Protein AF-A0A1W6MVA5-F1 (afdb_monomer_lite)

Organism: NCBI:txid655015

Radius of gyration: 12.84 Å; chains: 1; bounding box: 30×27×37 Å

Sequence (92 aa):
MPLQKVEAKVERQAGCFAFPMRVAGSDQTVEVIIPDVVATTLGWPADEMLRVEVEAGRTTLEALASEKFDQGFASPDGKLMVALNDVVRFDE

Foldseek 3Di:
DFWADDPFAFDDDDQWTWDWTADPPDNDIAIEIEGCVLVVVVVPPDPVVVSVLCVVLVVVSRRVQRVCVVVVQQDPVRYHYDYSVVRPPPPD

pLDDT: mean 80.42, std 11.35, range [39.78, 92.06]

Structure (mmCIF, N/CA/C/O backbone):
data_AF-A0A1W6MVA5-F1
#
_entry.id   AF-A0A1W6MVA5-F1
#
loop_
_atom_site.group_PDB
_atom_site.id
_atom_site.type_symbol
_atom_site.label_atom_id
_atom_site.label_alt_id
_atom_site.label_comp_id
_atom_site.label_asym_id
_atom_site.label_entity_id
_atom_site.label_seq_id
_atom_site.pdbx_PDB_ins_code
_atom_site.Cartn_x
_atom_site.Cartn_y
_atom_site.Cartn_z
_atom_site.occupancy
_atom_site.B_iso_or_equiv
_atom_site.auth_seq_id
_atom_site.auth_comp_id
_atom_site.auth_asym_id
_atom_site.auth_atom_id
_atom_site.pdbx_PDB_model_num
ATOM 1 N N . MET A 1 1 ? -13.829 8.383 8.127 1.00 73.44 1 MET A N 1
ATOM 2 C CA . MET A 1 1 ? -12.720 8.525 9.112 1.00 73.44 1 MET A CA 1
ATOM 3 C C . MET A 1 1 ? -11.423 8.469 8.327 1.00 73.44 1 MET A C 1
ATOM 5 O O . MET A 1 1 ? -11.295 7.542 7.535 1.00 73.44 1 MET A O 1
ATOM 9 N N . PRO A 1 2 ? -10.485 9.412 8.511 1.00 80.31 2 PRO A N 1
ATOM 10 C CA . PRO A 1 2 ? -9.284 9.462 7.684 1.00 80.31 2 PRO A CA 1
ATOM 11 C C . PRO A 1 2 ? -8.296 8.345 8.036 1.00 80.31 2 PRO A C 1
ATOM 13 O O . PRO A 1 2 ? -8.251 7.868 9.175 1.00 80.31 2 PRO A O 1
ATOM 16 N N . LEU A 1 3 ? -7.476 7.956 7.061 1.00 87.19 3 LEU A N 1
ATOM 17 C CA . LEU A 1 3 ? -6.337 7.078 7.299 1.00 87.19 3 LEU A CA 1
ATOM 18 C C . LEU A 1 3 ? -5.151 7.893 7.830 1.00 87.19 3 LEU A C 1
ATOM 20 O O . LEU A 1 3 ? -4.879 9.008 7.390 1.00 87.19 3 LEU A O 1
ATOM 24 N N . GLN A 1 4 ? -4.437 7.326 8.793 1.00 86.88 4 GLN A N 1
ATOM 25 C CA . GLN A 1 4 ? -3.194 7.843 9.341 1.00 86.88 4 GLN A CA 1
ATOM 26 C C . GLN A 1 4 ? -2.019 7.078 8.750 1.00 86.88 4 GLN A C 1
ATOM 28 O O . GLN A 1 4 ? -2.039 5.846 8.649 1.00 86.88 4 GLN A O 1
ATOM 33 N N . LYS A 1 5 ? -0.967 7.823 8.408 1.00 84.38 5 LYS A N 1
ATOM 34 C CA . LYS A 1 5 ? 0.307 7.235 8.014 1.00 84.38 5 LYS A CA 1
ATOM 35 C C . LYS A 1 5 ? 0.854 6.362 9.141 1.00 84.38 5 LYS A C 1
ATOM 37 O O . LYS A 1 5 ? 0.815 6.734 10.315 1.00 84.38 5 LYS A O 1
ATOM 42 N N . VAL A 1 6 ? 1.393 5.213 8.765 1.00 84.69 6 VAL A N 1
ATOM 43 C CA . VAL A 1 6 ? 2.186 4.361 9.648 1.00 84.69 6 VAL A CA 1
ATOM 44 C C . VAL A 1 6 ? 3.615 4.428 9.139 1.00 84.69 6 VAL A C 1
ATOM 46 O O . VAL A 1 6 ? 3.840 4.362 7.931 1.00 84.69 6 VAL A O 1
ATOM 49 N N . GLU A 1 7 ? 4.588 4.557 10.040 1.00 77.00 7 GLU A N 1
ATOM 50 C CA . GLU A 1 7 ? 6.010 4.449 9.695 1.00 77.00 7 GLU A CA 1
ATOM 51 C C . GLU A 1 7 ? 6.371 2.989 9.389 1.00 77.00 7 GLU A C 1
ATOM 53 O O . GLU A 1 7 ? 7.082 2.311 10.122 1.00 77.00 7 GLU A O 1
ATOM 58 N N . ALA A 1 8 ? 5.816 2.489 8.292 1.00 80.00 8 ALA A N 1
ATOM 59 C CA . ALA A 1 8 ? 6.103 1.193 7.714 1.00 80.00 8 ALA A CA 1
ATOM 60 C C . ALA A 1 8 ? 6.802 1.385 6.369 1.00 80.00 8 ALA A C 1
ATOM 62 O O . ALA A 1 8 ? 6.588 2.383 5.669 1.00 80.00 8 ALA A O 1
ATOM 63 N N . LYS A 1 9 ? 7.670 0.439 6.019 1.00 81.62 9 LYS A N 1
ATOM 64 C CA . LYS A 1 9 ? 8.313 0.418 4.706 1.00 81.62 9 LYS A CA 1
ATOM 65 C C . LYS A 1 9 ? 7.303 -0.029 3.656 1.00 81.62 9 LYS A C 1
ATOM 67 O O . LYS A 1 9 ? 6.392 -0.790 3.964 1.00 81.62 9 LYS A O 1
ATOM 72 N N . VAL A 1 10 ? 7.500 0.435 2.426 1.00 85.31 10 VAL A N 1
ATOM 73 C CA . VAL A 1 10 ? 6.799 -0.132 1.278 1.00 85.31 10 VAL A CA 1
ATOM 74 C C . VAL A 1 10 ? 7.362 -1.531 1.048 1.00 85.31 10 VAL A C 1
ATOM 76 O O . VAL A 1 10 ? 8.570 -1.708 0.853 1.00 85.31 10 VAL A O 1
ATOM 79 N N . GLU A 1 11 ? 6.490 -2.524 1.129 1.00 87.69 11 GLU A N 1
ATOM 80 C CA . GLU A 1 11 ? 6.806 -3.922 0.903 1.00 87.69 11 GLU A CA 1
ATOM 81 C C . GLU A 1 11 ? 6.514 -4.292 -0.544 1.00 87.69 11 GLU A C 1
ATOM 83 O O . GLU A 1 11 ? 5.473 -3.954 -1.112 1.00 87.69 11 GLU A O 1
ATOM 88 N N . ARG A 1 12 ? 7.462 -5.001 -1.152 1.00 87.06 12 ARG A N 1
ATOM 89 C CA . ARG A 1 12 ? 7.289 -5.553 -2.486 1.00 87.06 12 ARG A CA 1
ATOM 90 C C . ARG A 1 12 ? 6.555 -6.884 -2.372 1.00 87.06 12 ARG A C 1
ATOM 92 O O . ARG A 1 12 ? 7.072 -7.815 -1.759 1.00 87.06 12 ARG A O 1
ATOM 99 N N . GLN A 1 13 ? 5.376 -6.976 -2.972 1.00 86.56 13 GLN A N 1
ATOM 100 C CA . GLN A 1 13 ? 4.610 -8.213 -3.106 1.00 86.56 13 GLN A CA 1
ATOM 101 C C . GLN A 1 13 ? 4.602 -8.659 -4.580 1.00 86.56 13 GLN A C 1
ATOM 103 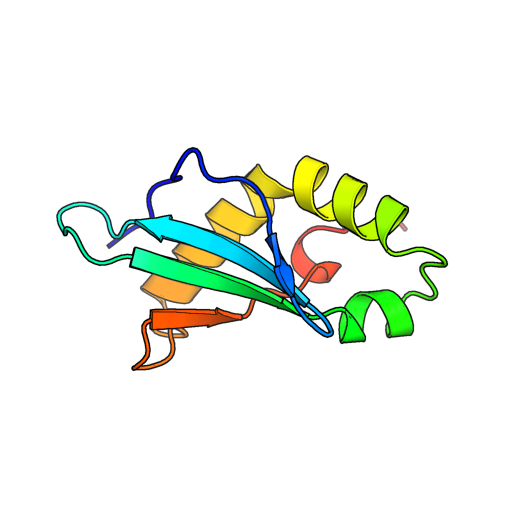O O . GLN A 1 13 ? 5.001 -7.914 -5.476 1.00 86.56 13 G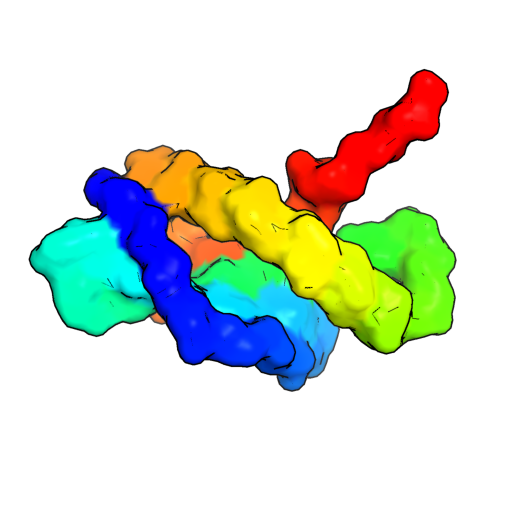LN A O 1
ATOM 108 N N . ALA A 1 14 ? 4.198 -9.901 -4.854 1.00 80.50 14 ALA A N 1
ATOM 109 C CA . ALA A 1 14 ? 4.196 -10.437 -6.215 1.00 80.50 14 ALA A CA 1
ATOM 110 C C . ALA A 1 14 ? 3.196 -9.674 -7.108 1.00 80.50 14 ALA A C 1
ATOM 112 O O . ALA A 1 14 ? 1.995 -9.929 -7.053 1.00 80.50 14 ALA A O 1
ATOM 113 N N . GLY A 1 15 ? 3.698 -8.750 -7.933 1.00 81.44 15 GLY A N 1
ATOM 114 C CA . GLY A 1 15 ? 2.883 -7.956 -8.858 1.00 81.44 15 GLY A CA 1
ATOM 115 C C . GLY A 1 15 ? 2.317 -6.650 -8.281 1.00 81.44 15 GLY A C 1
ATOM 116 O O . GLY A 1 15 ? 1.487 -6.012 -8.936 1.00 81.44 15 GLY A O 1
ATOM 117 N N . CYS A 1 16 ? 2.720 -6.246 -7.071 1.00 87.69 16 CYS A N 1
ATOM 118 C CA . CYS A 1 16 ? 2.318 -4.970 -6.473 1.00 87.69 16 CYS A CA 1
ATOM 119 C C . CYS A 1 16 ? 3.282 -4.467 -5.384 1.00 87.69 16 CYS A C 1
ATOM 121 O O . CYS A 1 16 ? 4.116 -5.203 -4.851 1.00 87.69 16 CYS A O 1
ATOM 123 N N . PHE A 1 17 ? 3.167 -3.192 -5.038 1.00 89.06 17 PHE A N 1
ATOM 124 C CA . PHE A 1 17 ? 3.736 -2.616 -3.824 1.00 89.06 17 PHE A CA 1
ATOM 125 C C . PHE A 1 17 ? 2.634 -2.456 -2.787 1.00 89.06 17 PHE A C 1
ATOM 127 O O . PHE A 1 17 ? 1.518 -2.071 -3.128 1.00 89.06 17 PHE A O 1
ATOM 134 N N . ALA A 1 18 ? 2.941 -2.743 -1.530 1.00 90.62 18 ALA A N 1
ATOM 135 C CA . ALA A 1 18 ? 1.994 -2.614 -0.440 1.00 90.62 18 ALA A CA 1
ATOM 136 C C . ALA A 1 18 ? 2.594 -1.823 0.717 1.00 90.62 18 ALA A C 1
ATOM 138 O O . ALA A 1 18 ? 3.779 -1.944 1.024 1.00 90.62 18 ALA A O 1
ATOM 139 N N . PHE A 1 19 ? 1.776 -1.018 1.383 1.00 91.25 19 PHE A N 1
ATOM 140 C CA . PHE A 1 19 ? 2.142 -0.447 2.673 1.00 91.25 19 PHE A CA 1
ATOM 141 C C . PHE A 1 19 ? 0.913 -0.309 3.573 1.00 91.25 19 PHE A C 1
ATOM 143 O O . PHE A 1 19 ? -0.187 -0.030 3.091 1.00 91.25 19 PHE A O 1
ATOM 150 N N . PRO A 1 20 ? 1.068 -0.490 4.891 1.00 91.75 20 PRO A N 1
ATOM 151 C CA . PRO A 1 20 ? -0.041 -0.344 5.815 1.00 91.75 20 PRO A CA 1
ATOM 152 C C . PRO A 1 20 ? -0.289 1.127 6.169 1.00 91.75 20 PRO A C 1
ATOM 154 O O . PRO A 1 20 ? 0.634 1.918 6.371 1.00 91.75 20 PRO A O 1
ATOM 157 N N . MET A 1 21 ? -1.561 1.465 6.335 1.00 91.50 21 MET A N 1
ATOM 158 C CA . MET A 1 21 ? -2.053 2.676 6.985 1.00 91.50 21 MET A CA 1
A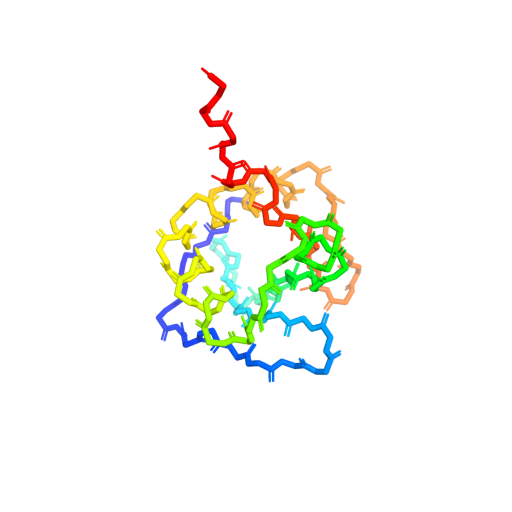TOM 159 C C . MET A 1 21 ? -2.949 2.290 8.164 1.00 91.50 21 MET A C 1
ATOM 161 O O . MET A 1 21 ? -3.488 1.187 8.213 1.00 91.50 21 MET A O 1
ATOM 165 N N . ARG A 1 22 ? -3.122 3.181 9.138 1.00 91.06 22 ARG A N 1
ATOM 166 C CA . ARG A 1 22 ? -3.986 2.945 10.304 1.00 91.06 22 ARG A CA 1
ATOM 167 C C . ARG A 1 22 ? -5.259 3.765 10.186 1.00 91.06 22 ARG A C 1
ATOM 169 O O . ARG A 1 22 ? -5.206 4.920 9.790 1.00 91.06 22 ARG A O 1
ATOM 176 N N . VAL A 1 23 ? -6.402 3.211 10.566 1.00 88.62 23 VAL A N 1
ATOM 177 C CA . VAL A 1 23 ? -7.647 3.984 10.642 1.00 88.62 23 VAL A CA 1
ATOM 178 C C . VAL A 1 23 ? -7.577 4.926 11.846 1.00 88.62 23 VAL A C 1
ATOM 180 O O . VAL A 1 23 ? -7.327 4.488 12.967 1.00 88.62 23 VAL A O 1
ATOM 183 N N . ALA A 1 24 ? -7.792 6.229 11.642 1.00 85.69 24 ALA A N 1
ATOM 184 C CA . ALA A 1 24 ? -7.769 7.190 12.743 1.00 85.69 24 ALA A CA 1
ATOM 185 C C . ALA A 1 24 ? -8.793 6.814 13.826 1.00 85.69 24 ALA A C 1
ATOM 187 O O . ALA A 1 24 ? -9.981 6.668 13.542 1.00 85.69 24 ALA A O 1
ATOM 188 N N . GLY A 1 25 ? -8.335 6.698 15.075 1.00 84.00 25 GLY A N 1
ATOM 189 C CA . GLY A 1 25 ? -9.198 6.353 16.209 1.00 84.00 25 GLY A CA 1
ATOM 190 C C . GLY A 1 25 ? -9.520 4.860 16.341 1.00 84.00 25 GLY A C 1
ATOM 191 O O . GLY A 1 25 ? -10.402 4.511 17.121 1.00 84.00 25 GLY A O 1
ATOM 192 N N . SER A 1 26 ? -8.821 3.987 15.611 1.00 84.06 26 SER A N 1
ATOM 193 C CA . SER A 1 26 ? -8.931 2.533 15.737 1.00 84.06 26 SER A CA 1
ATOM 194 C C . SER A 1 26 ? -7.557 1.862 15.633 1.00 84.06 26 SER A C 1
ATOM 196 O O . SER A 1 26 ? -6.632 2.390 15.016 1.00 84.06 26 SER A O 1
ATOM 198 N N . ASP A 1 27 ? -7.432 0.668 16.210 1.00 83.88 27 ASP A N 1
ATOM 199 C CA . ASP A 1 27 ? -6.283 -0.220 16.001 1.00 83.88 27 ASP A CA 1
ATOM 200 C C . ASP A 1 27 ? -6.335 -0.946 14.644 1.00 83.88 27 ASP A C 1
ATOM 202 O O . ASP A 1 27 ? -5.392 -1.645 14.275 1.00 83.88 27 ASP A O 1
ATOM 206 N N . GLN A 1 28 ? -7.413 -0.767 13.873 1.00 86.81 28 GLN A N 1
ATOM 207 C CA . GLN A 1 28 ? -7.551 -1.349 12.543 1.00 86.81 28 GLN A CA 1
ATOM 208 C C . GLN A 1 28 ? -6.524 -0.766 11.563 1.00 86.81 28 GLN A C 1
ATOM 210 O O . GLN A 1 28 ? -6.387 0.452 11.414 1.00 86.81 28 GLN A O 1
ATOM 215 N N . THR A 1 29 ? -5.843 -1.651 10.839 1.00 89.06 29 THR A N 1
ATOM 216 C CA . THR A 1 29 ? -4.935 -1.300 9.745 1.00 89.06 29 THR A CA 1
ATOM 217 C C . THR A 1 29 ? -5.554 -1.618 8.394 1.00 89.06 29 THR A C 1
ATOM 219 O O . THR A 1 29 ? -6.273 -2.603 8.249 1.00 89.06 29 THR A O 1
ATOM 222 N N . VAL A 1 30 ? -5.241 -0.789 7.407 1.00 90.12 30 VAL A N 1
ATOM 223 C CA . VAL A 1 30 ? -5.633 -0.943 6.011 1.00 90.12 30 VAL A CA 1
ATOM 224 C C . VAL A 1 30 ? -4.368 -1.090 5.182 1.00 90.12 30 VAL A C 1
ATOM 226 O O . VAL A 1 30 ? -3.464 -0.265 5.278 1.00 90.12 30 VAL A O 1
ATOM 229 N N . GLU A 1 31 ? -4.293 -2.139 4.379 1.00 92.06 31 GLU A N 1
ATOM 230 C CA . GLU A 1 31 ? -3.195 -2.361 3.447 1.00 92.06 31 GLU A CA 1
ATOM 231 C C . GLU A 1 31 ? -3.490 -1.620 2.141 1.00 92.06 31 GLU A C 1
ATOM 233 O O . GLU A 1 31 ? -4.466 -1.918 1.450 1.00 92.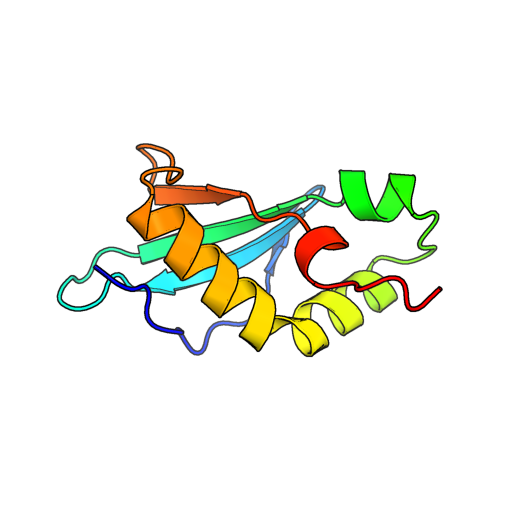06 31 GLU A O 1
ATOM 238 N N . VAL A 1 32 ? -2.660 -0.633 1.813 1.00 91.00 32 VAL A N 1
ATOM 239 C CA . VAL A 1 32 ? -2.721 0.082 0.538 1.00 91.00 32 VAL A CA 1
ATOM 240 C C . VAL A 1 32 ? -1.925 -0.709 -0.485 1.00 91.00 32 VAL A C 1
ATOM 242 O O . VAL A 1 32 ? -0.747 -0.969 -0.268 1.00 91.00 32 VAL A O 1
ATOM 245 N N . ILE A 1 33 ? -2.567 -1.086 -1.588 1.00 90.88 33 ILE A N 1
ATOM 246 C CA . ILE A 1 33 ? -2.012 -1.936 -2.641 1.00 90.88 33 ILE A CA 1
ATOM 247 C C . ILE A 1 33 ? -1.884 -1.130 -3.927 1.00 90.88 33 ILE A C 1
ATOM 249 O O . ILE A 1 33 ? -2.862 -0.564 -4.418 1.00 90.88 33 ILE A O 1
ATOM 253 N N . ILE A 1 34 ? -0.687 -1.150 -4.500 1.00 88.25 34 ILE A N 1
ATOM 254 C CA . ILE A 1 34 ? -0.317 -0.455 -5.728 1.00 88.25 34 ILE A CA 1
ATOM 255 C C . ILE A 1 34 ? 0.093 -1.504 -6.759 1.00 88.25 34 ILE A C 1
ATOM 257 O O . ILE A 1 34 ? 1.212 -2.014 -6.701 1.00 88.25 34 ILE A O 1
ATOM 261 N N . PRO A 1 35 ? -0.803 -1.887 -7.676 1.00 85.81 35 PRO A N 1
ATOM 262 C CA . PRO A 1 35 ? -0.522 -2.939 -8.641 1.00 85.81 35 PRO A CA 1
ATOM 263 C C . PRO A 1 35 ? 0.432 -2.470 -9.746 1.00 85.81 35 PRO A C 1
ATOM 265 O O . PRO A 1 35 ? 0.277 -1.385 -10.311 1.00 85.81 35 PRO A O 1
ATOM 268 N N . ASP A 1 36 ? 1.360 -3.342 -10.143 1.00 79.25 36 ASP A N 1
ATOM 269 C CA . ASP A 1 36 ? 2.335 -3.055 -11.209 1.00 79.25 36 ASP A CA 1
ATOM 270 C C . ASP A 1 36 ? 1.716 -3.070 -12.604 1.00 79.25 36 ASP A C 1
ATOM 272 O O . ASP A 1 36 ? 2.361 -2.708 -13.588 1.00 79.25 36 ASP A O 1
ATOM 276 N N . VAL A 1 37 ? 0.464 -3.517 -12.725 1.00 71.44 37 VAL A N 1
ATOM 277 C CA . VAL A 1 37 ? -0.262 -3.513 -14.001 1.00 71.44 37 VAL A CA 1
ATOM 278 C C . VAL A 1 37 ? -0.286 -2.109 -14.617 1.00 71.44 37 VAL A C 1
ATOM 280 O O . VAL A 1 37 ? -0.231 -1.943 -15.833 1.00 71.44 37 VAL A O 1
ATOM 283 N N . VAL A 1 38 ? -0.283 -1.078 -13.771 1.00 64.06 38 VAL A N 1
ATOM 284 C CA . VAL A 1 38 ? -0.190 0.313 -14.210 1.00 64.06 38 VAL A CA 1
ATOM 285 C C . VAL A 1 38 ? 1.219 0.617 -14.718 1.00 64.06 38 VAL A C 1
ATOM 287 O O . VAL A 1 38 ? 1.372 1.160 -15.802 1.00 64.06 38 VAL A O 1
ATOM 290 N N . ALA A 1 39 ? 2.256 0.187 -14.003 1.00 63.47 39 ALA A N 1
ATOM 291 C CA . ALA A 1 39 ? 3.650 0.375 -14.397 1.00 63.47 39 ALA A CA 1
ATOM 292 C C . ALA A 1 39 ? 4.012 -0.283 -15.732 1.00 63.47 39 ALA A C 1
ATOM 294 O O . ALA A 1 39 ? 4.691 0.305 -16.571 1.00 63.47 39 ALA A O 1
ATOM 295 N N . THR A 1 40 ? 3.529 -1.509 -15.928 1.00 62.47 40 THR A N 1
ATOM 296 C CA . THR A 1 40 ? 3.701 -2.268 -17.172 1.00 62.47 40 THR A CA 1
ATOM 297 C C . THR A 1 40 ? 2.962 -1.608 -18.331 1.00 62.47 40 THR A C 1
ATOM 299 O O . THR A 1 40 ? 3.498 -1.558 -19.434 1.00 62.47 40 THR A O 1
ATOM 302 N N . THR A 1 41 ? 1.788 -1.019 -18.079 1.00 63.09 41 THR A N 1
ATOM 303 C CA . THR A 1 41 ? 1.057 -0.209 -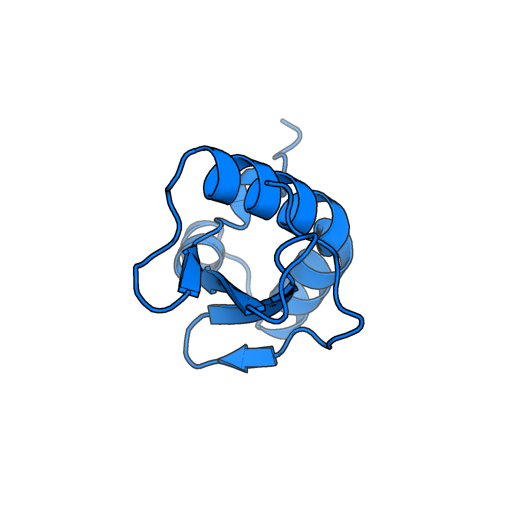19.070 1.00 63.09 41 THR A CA 1
ATOM 304 C C . THR A 1 41 ? 1.807 1.079 -19.426 1.00 63.09 41 THR A C 1
ATOM 306 O O . THR A 1 41 ? 1.793 1.497 -20.580 1.00 63.09 41 THR A O 1
ATOM 309 N N . LEU A 1 42 ? 2.505 1.683 -18.462 1.00 63.28 42 LEU A N 1
ATOM 310 C CA . LEU A 1 42 ? 3.317 2.889 -18.654 1.00 63.28 42 LEU A CA 1
ATOM 311 C C . LEU A 1 42 ? 4.732 2.598 -19.193 1.00 63.28 42 LEU A C 1
ATOM 313 O O . LEU A 1 42 ? 5.518 3.523 -19.388 1.00 63.28 42 LEU A O 1
ATOM 317 N N . GLY A 1 43 ? 5.067 1.328 -19.449 1.00 61.62 43 GLY A N 1
ATOM 318 C CA . GLY A 1 43 ? 6.357 0.918 -20.010 1.00 61.62 43 GLY A CA 1
ATOM 319 C C . GLY A 1 43 ? 7.545 1.097 -19.061 1.00 61.62 43 GLY A C 1
ATOM 320 O O . GLY A 1 43 ? 8.679 1.217 -19.524 1.00 61.62 43 GLY A O 1
ATOM 321 N N . TRP A 1 44 ? 7.314 1.145 -17.746 1.00 66.12 44 TRP A N 1
ATOM 322 C CA . TRP A 1 44 ? 8.373 1.395 -16.770 1.00 66.12 44 TRP A CA 1
ATOM 323 C C . TRP A 1 44 ? 9.302 0.177 -16.619 1.00 66.12 44 TRP A C 1
ATOM 325 O O . TRP A 1 44 ? 8.834 -0.913 -16.287 1.00 66.12 44 TRP A O 1
ATOM 335 N N . PRO A 1 45 ? 10.620 0.332 -16.858 1.00 57.78 45 PRO A N 1
ATOM 336 C CA . PRO A 1 45 ? 11.494 -0.808 -17.130 1.00 57.78 45 PRO A CA 1
ATOM 337 C C . PRO A 1 45 ? 12.104 -1.514 -15.903 1.00 57.78 45 PRO A C 1
ATOM 339 O O . PRO A 1 45 ? 12.887 -2.440 -16.096 1.00 57.78 45 PRO A O 1
ATOM 342 N N . ALA A 1 46 ? 11.788 -1.149 -14.653 1.00 63.72 46 ALA A N 1
ATOM 343 C CA . ALA A 1 46 ? 12.382 -1.820 -13.489 1.00 63.72 46 ALA A CA 1
ATOM 344 C C . ALA A 1 46 ? 11.570 -1.684 -12.189 1.00 63.72 46 ALA A C 1
ATOM 346 O O . ALA A 1 46 ? 11.056 -0.612 -11.872 1.00 63.72 46 ALA A O 1
ATOM 347 N N . ASP A 1 47 ? 11.562 -2.761 -11.395 1.00 72.25 47 ASP A N 1
ATOM 348 C CA . ASP A 1 47 ? 11.033 -2.831 -10.019 1.00 72.25 47 ASP A CA 1
ATOM 349 C C . ASP A 1 47 ? 11.612 -1.728 -9.115 1.00 72.25 47 ASP A C 1
ATOM 351 O O . ASP A 1 47 ? 10.916 -1.115 -8.311 1.00 72.25 47 ASP A O 1
ATOM 355 N N . GLU A 1 48 ? 12.896 -1.421 -9.310 1.00 73.75 48 GLU A N 1
ATOM 356 C CA . GLU A 1 48 ? 13.619 -0.398 -8.557 1.00 73.75 48 GLU A CA 1
ATOM 357 C C . GLU A 1 48 ? 13.109 1.017 -8.866 1.00 73.75 48 GLU A C 1
ATOM 359 O O . GLU A 1 48 ? 12.884 1.804 -7.950 1.00 73.75 48 GLU A O 1
ATOM 364 N N . MET A 1 49 ? 12.862 1.333 -10.145 1.00 76.25 49 MET A N 1
ATOM 365 C CA . MET A 1 49 ? 12.280 2.624 -10.536 1.00 76.25 49 MET A CA 1
ATOM 366 C C . MET A 1 49 ? 10.870 2.772 -9.976 1.00 76.25 49 MET A C 1
ATOM 368 O O . MET A 1 49 ? 10.525 3.817 -9.436 1.00 76.25 49 MET A O 1
ATOM 372 N N . LEU A 1 50 ? 10.077 1.703 -10.041 1.00 78.31 50 LEU A N 1
ATOM 373 C CA . LEU A 1 50 ? 8.742 1.687 -9.460 1.00 78.31 50 LEU A CA 1
ATOM 374 C C . LEU A 1 50 ? 8.752 1.959 -7.965 1.00 78.31 50 LEU A C 1
ATOM 376 O O . LEU A 1 50 ? 7.950 2.749 -7.479 1.00 78.31 50 LEU A O 1
ATOM 380 N N . ARG A 1 51 ? 9.676 1.330 -7.241 1.00 82.12 51 ARG A N 1
ATOM 381 C CA . ARG A 1 51 ? 9.838 1.570 -5.813 1.00 82.12 51 ARG A CA 1
ATOM 382 C C . ARG A 1 51 ? 10.165 3.031 -5.527 1.00 82.12 51 ARG A C 1
ATOM 384 O O . ARG A 1 51 ? 9.555 3.602 -4.631 1.00 82.12 51 ARG A O 1
ATOM 391 N N . VAL A 1 52 ? 11.095 3.623 -6.278 1.00 83.19 52 VAL A N 1
ATOM 392 C CA . VAL A 1 52 ? 11.474 5.036 -6.120 1.00 83.19 52 VAL A CA 1
ATOM 393 C C . VAL A 1 52 ? 10.266 5.944 -6.331 1.00 83.19 52 VAL A C 1
ATOM 395 O O . VAL A 1 52 ? 10.024 6.822 -5.512 1.00 83.19 52 VAL A O 1
ATOM 398 N N . GLU A 1 53 ? 9.467 5.695 -7.364 1.00 81.81 53 GLU A N 1
ATOM 399 C CA . GLU A 1 53 ? 8.263 6.476 -7.665 1.00 81.81 53 GLU A CA 1
ATOM 400 C C . GLU A 1 53 ? 7.159 6.285 -6.617 1.00 81.81 53 GLU A C 1
ATOM 402 O O . GLU A 1 53 ? 6.518 7.246 -6.199 1.00 81.81 53 GLU A O 1
ATOM 407 N N . VAL A 1 54 ? 6.964 5.061 -6.120 1.00 83.69 54 VAL A N 1
ATOM 408 C CA . VAL A 1 54 ? 6.023 4.776 -5.025 1.00 83.69 54 VAL A CA 1
ATOM 409 C C . VAL A 1 54 ? 6.468 5.457 -3.731 1.00 83.69 54 VAL A C 1
ATOM 411 O O . VAL A 1 54 ? 5.640 6.018 -3.015 1.00 83.69 54 VAL A O 1
ATOM 414 N N . GLU A 1 55 ? 7.762 5.435 -3.414 1.00 85.38 55 GLU A N 1
ATOM 415 C CA . GLU A 1 55 ? 8.300 6.098 -2.226 1.00 85.38 55 GLU A CA 1
ATOM 416 C C . GLU A 1 55 ? 8.262 7.630 -2.362 1.00 85.38 55 GLU A C 1
ATOM 418 O O . GLU A 1 55 ? 7.882 8.309 -1.406 1.00 85.38 55 GLU A O 1
ATOM 423 N N . ALA A 1 56 ? 8.560 8.181 -3.543 1.00 85.81 56 ALA A N 1
ATOM 424 C CA . ALA A 1 56 ? 8.469 9.614 -3.834 1.00 85.81 56 ALA A CA 1
ATOM 425 C C . ALA A 1 56 ? 7.016 10.117 -3.813 1.00 85.81 56 ALA A C 1
ATOM 427 O O . ALA A 1 56 ? 6.712 11.158 -3.229 1.00 85.81 56 ALA A O 1
ATOM 428 N N . GLY A 1 57 ? 6.103 9.344 -4.401 1.00 83.12 57 GLY A N 1
ATOM 429 C CA . GLY A 1 57 ? 4.670 9.609 -4.456 1.00 83.12 57 GLY A CA 1
ATOM 430 C C . GLY A 1 57 ? 3.905 9.215 -3.192 1.00 83.12 57 GLY A C 1
ATOM 431 O O . GLY A 1 57 ? 2.690 9.407 -3.134 1.00 83.12 57 GLY A O 1
ATOM 432 N N . ARG A 1 58 ? 4.582 8.678 -2.168 1.00 84.81 58 ARG A N 1
ATOM 433 C CA . ARG A 1 58 ? 3.954 8.079 -0.982 1.00 84.81 58 ARG A CA 1
ATOM 434 C C . ARG A 1 58 ? 2.945 8.999 -0.305 1.00 84.81 58 ARG A C 1
ATOM 436 O O . ARG A 1 58 ? 1.841 8.563 -0.014 1.00 84.81 58 ARG A O 1
ATOM 443 N N . THR A 1 59 ? 3.289 10.265 -0.087 1.00 85.06 59 THR A N 1
ATOM 444 C CA . THR A 1 59 ? 2.388 11.231 0.566 1.00 85.06 59 THR A CA 1
ATOM 445 C C . THR A 1 59 ? 1.083 11.409 -0.216 1.00 85.06 59 THR A C 1
ATOM 447 O O . THR A 1 59 ? 0.003 11.470 0.369 1.00 85.06 59 THR A O 1
ATOM 450 N N . THR A 1 60 ? 1.167 11.458 -1.546 1.00 86.56 60 THR A N 1
ATOM 451 C CA . THR A 1 60 ? 0.001 11.572 -2.430 1.00 86.56 60 THR A CA 1
ATOM 452 C C . THR A 1 60 ? -0.804 10.275 -2.445 1.00 86.56 60 THR A C 1
ATOM 454 O O . THR A 1 60 ? -2.028 10.316 -2.364 1.00 86.56 60 THR A O 1
ATOM 457 N N . LEU A 1 61 ? -0.128 9.120 -2.482 1.00 87.69 61 LEU A N 1
ATOM 458 C CA . LEU A 1 61 ? -0.757 7.799 -2.392 1.00 87.69 61 LEU A CA 1
ATOM 459 C C . LEU A 1 61 ? -1.506 7.623 -1.064 1.00 87.69 61 LEU A C 1
ATOM 461 O O . LEU A 1 61 ? -2.614 7.102 -1.057 1.00 87.69 61 LEU A O 1
ATOM 465 N N . GLU A 1 62 ? -0.933 8.087 0.047 1.00 88.44 62 GLU A N 1
ATOM 466 C CA . GLU A 1 62 ? -1.551 8.081 1.377 1.00 88.44 62 GLU A CA 1
ATOM 467 C C . GLU A 1 62 ? -2.792 8.987 1.436 1.00 88.44 62 GLU A C 1
ATOM 469 O O . GLU A 1 62 ? -3.825 8.587 1.979 1.00 88.44 62 GLU A O 1
ATOM 474 N N . ALA A 1 63 ? -2.723 10.190 0.855 1.00 87.94 63 ALA A N 1
ATOM 475 C CA . ALA A 1 63 ? -3.867 11.098 0.772 1.00 87.94 63 ALA A CA 1
ATOM 476 C C . ALA A 1 63 ? -5.009 10.477 -0.046 1.00 87.94 63 ALA A C 1
ATOM 478 O O . ALA A 1 63 ? -6.138 10.380 0.436 1.00 87.94 63 ALA A O 1
ATOM 479 N N . LEU A 1 64 ? -4.685 9.950 -1.227 1.00 87.88 64 LEU A N 1
ATOM 480 C CA . LEU A 1 64 ? -5.648 9.304 -2.109 1.00 87.88 64 LEU A CA 1
ATOM 481 C C . LEU A 1 64 ? -6.229 8.024 -1.498 1.00 87.88 64 LEU A C 1
ATOM 483 O O . LEU A 1 64 ? -7.420 7.743 -1.644 1.00 87.88 64 LEU A O 1
ATOM 487 N N . ALA A 1 65 ? -5.408 7.254 -0.784 1.00 88.75 65 ALA A N 1
ATOM 488 C CA . ALA A 1 65 ? -5.860 6.109 -0.013 1.00 88.75 65 ALA A CA 1
ATOM 489 C C . ALA A 1 65 ? -6.882 6.542 1.047 1.00 88.75 65 ALA A C 1
ATOM 491 O O . ALA A 1 65 ? -7.945 5.938 1.174 1.00 88.75 65 ALA A O 1
ATOM 492 N N . SER A 1 66 ? -6.607 7.623 1.778 1.00 89.56 66 SER A N 1
ATOM 493 C CA . SER A 1 66 ? -7.549 8.164 2.758 1.00 89.56 66 SER A CA 1
ATOM 494 C C . SER A 1 66 ? -8.863 8.607 2.105 1.00 89.56 66 SER A C 1
ATOM 496 O O . SER A 1 66 ? -9.934 8.301 2.628 1.00 89.56 66 SER A O 1
ATOM 498 N N . GLU A 1 67 ? -8.809 9.278 0.955 1.00 89.12 67 GLU A N 1
ATOM 499 C CA . GLU A 1 67 ? -10.001 9.704 0.212 1.00 89.12 67 GLU A CA 1
ATOM 500 C C . GLU A 1 67 ? -10.828 8.519 -0.299 1.00 89.12 67 GLU A C 1
ATOM 502 O O . G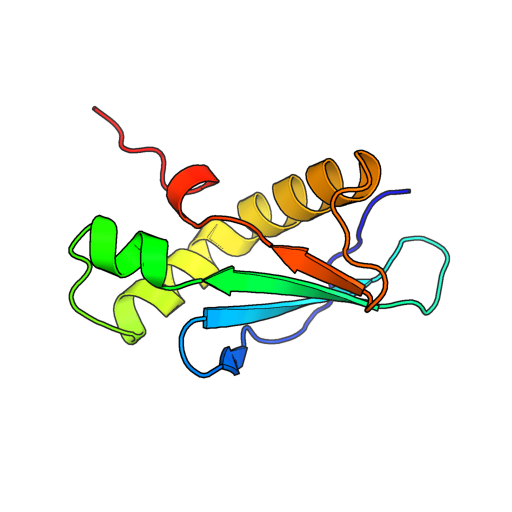LU A 1 67 ? -12.053 8.514 -0.172 1.00 89.12 67 GLU A O 1
ATOM 507 N N . LYS A 1 68 ? -10.181 7.491 -0.861 1.00 87.62 68 LYS A N 1
ATOM 508 C CA . LYS A 1 68 ? -10.862 6.275 -1.330 1.00 87.62 68 LYS A CA 1
ATOM 509 C C . LYS A 1 68 ? -11.439 5.464 -0.169 1.00 87.62 68 LYS A C 1
ATOM 511 O O . LYS A 1 68 ? -12.521 4.895 -0.298 1.00 87.62 68 LYS A O 1
ATOM 516 N N . PHE A 1 69 ? -10.743 5.416 0.964 1.00 88.12 69 PHE A N 1
ATOM 517 C CA . PHE A 1 69 ? -11.234 4.761 2.172 1.00 88.12 69 PHE A CA 1
ATOM 518 C C . PHE A 1 69 ? -12.497 5.442 2.707 1.00 88.12 69 PHE A C 1
ATOM 520 O O . PHE A 1 69 ? -13.467 4.754 3.019 1.00 88.12 69 PHE A O 1
ATOM 527 N N . ASP A 1 70 ? -12.525 6.776 2.756 1.00 86.81 70 ASP A N 1
ATOM 528 C CA . ASP A 1 70 ? -13.701 7.532 3.206 1.00 86.81 70 ASP A CA 1
ATOM 529 C C . ASP A 1 70 ? -14.904 7.356 2.258 1.00 86.81 70 ASP A C 1
ATOM 531 O O . ASP A 1 70 ? -16.046 7.278 2.702 1.00 86.81 70 ASP A O 1
ATOM 535 N N . GLN A 1 71 ? -14.638 7.159 0.963 1.00 86.94 71 GLN A N 1
ATOM 536 C CA . GLN A 1 71 ? -15.640 6.793 -0.045 1.00 86.94 71 GLN A CA 1
ATOM 537 C C . GLN A 1 71 ? -16.096 5.321 0.020 1.00 86.94 71 GLN A C 1
ATOM 539 O O . GLN A 1 71 ? -16.975 4.919 -0.742 1.00 86.94 71 GLN A O 1
ATOM 544 N N . GLY A 1 72 ? -15.524 4.502 0.910 1.00 86.69 72 GLY A N 1
ATOM 545 C CA . GLY A 1 72 ? -15.918 3.104 1.092 1.00 86.69 72 GLY A CA 1
ATOM 546 C C . GLY A 1 72 ? -15.343 2.131 0.058 1.00 86.69 72 GLY A C 1
ATOM 547 O O . GLY A 1 72 ? -15.855 1.026 -0.078 1.00 86.69 72 GLY A O 1
ATOM 548 N N . PHE A 1 73 ? -14.269 2.496 -0.652 1.00 86.31 73 PHE A N 1
ATOM 549 C CA . PHE A 1 73 ? -13.584 1.599 -1.599 1.00 86.31 73 PHE A CA 1
ATOM 550 C C . PHE A 1 73 ? -12.670 0.564 -0.929 1.00 86.31 73 PHE A C 1
ATOM 552 O O . PHE A 1 73 ? -12.016 -0.225 -1.613 1.00 86.31 73 PHE A O 1
ATOM 559 N N . ALA A 1 74 ? -12.588 0.572 0.400 1.00 86.81 74 ALA A N 1
ATOM 560 C CA . ALA A 1 74 ? -11.847 -0.437 1.136 1.00 86.81 74 ALA A CA 1
ATOM 561 C C . ALA A 1 74 ? -12.549 -1.794 1.026 1.00 86.81 74 ALA A C 1
ATOM 563 O O . ALA A 1 74 ? -13.749 -1.918 1.266 1.00 86.81 74 ALA A O 1
ATOM 564 N N . SER A 1 75 ? -11.778 -2.821 0.691 1.00 86.31 75 SER A N 1
ATOM 565 C CA . SER A 1 75 ? -12.249 -4.202 0.705 1.00 86.31 75 SER A CA 1
ATOM 566 C C . SER A 1 75 ? -12.595 -4.619 2.140 1.00 86.31 75 SER A C 1
ATOM 568 O O . SER A 1 75 ? -11.966 -4.123 3.080 1.00 86.31 75 SER A O 1
ATOM 570 N N . PRO A 1 76 ? -13.527 -5.569 2.335 1.00 80.56 76 PRO A N 1
ATOM 571 C CA . PRO A 1 76 ? -13.879 -6.080 3.663 1.00 80.56 76 PRO A CA 1
ATOM 572 C C . PRO A 1 76 ? -12.680 -6.675 4.422 1.00 80.56 76 PRO A C 1
ATOM 574 O O . PRO A 1 76 ? -12.657 -6.628 5.647 1.00 80.56 76 PRO A O 1
ATOM 577 N N . ASP A 1 77 ? -11.653 -7.147 3.710 1.00 82.38 77 ASP A N 1
ATOM 578 C CA . ASP A 1 77 ? -10.386 -7.631 4.280 1.00 82.38 77 ASP A CA 1
ATOM 579 C C . ASP A 1 77 ? -9.404 -6.512 4.682 1.00 82.38 77 ASP A C 1
ATOM 581 O O . ASP A 1 77 ? -8.245 -6.781 4.988 1.00 82.38 77 ASP A O 1
ATOM 585 N N . GLY A 1 78 ? -9.821 -5.242 4.635 1.00 84.25 78 GLY A N 1
ATOM 586 C CA . GLY A 1 78 ? -8.957 -4.105 4.958 1.00 84.25 78 GLY A CA 1
ATOM 587 C C . GLY A 1 78 ? -7.915 -3.808 3.879 1.00 84.25 78 GLY A C 1
ATOM 588 O O . GLY A 1 78 ? -6.856 -3.275 4.184 1.00 84.25 78 GLY A O 1
ATOM 589 N N . LYS A 1 79 ? -8.198 -4.146 2.618 1.00 88.75 79 LYS A N 1
ATOM 590 C CA . LYS A 1 79 ? -7.313 -3.879 1.474 1.00 88.75 79 LYS A CA 1
ATOM 591 C C . LYS A 1 79 ? -7.857 -2.753 0.618 1.00 88.75 79 LYS A C 1
ATOM 593 O O . LYS A 1 79 ? -9.026 -2.779 0.230 1.00 88.75 79 LYS A O 1
ATOM 598 N N . LEU A 1 80 ? -7.014 -1.791 0.279 1.00 89.62 80 LEU A N 1
ATOM 599 C CA . LEU A 1 80 ? -7.383 -0.641 -0.529 1.00 89.62 80 LEU A CA 1
ATOM 600 C C . LEU A 1 80 ? -6.472 -0.542 -1.746 1.00 89.62 80 LEU A C 1
ATOM 602 O O . LEU A 1 80 ? -5.265 -0.377 -1.613 1.00 89.62 80 LEU A O 1
ATOM 606 N N . MET A 1 81 ? -7.054 -0.613 -2.938 1.00 88.38 81 MET A N 1
ATOM 607 C CA . MET A 1 81 ? -6.291 -0.494 -4.177 1.00 88.38 81 MET A CA 1
ATOM 608 C C . MET A 1 81 ? -6.161 0.970 -4.601 1.00 88.38 81 MET A C 1
ATOM 610 O O . MET A 1 81 ? -7.156 1.693 -4.699 1.00 88.38 81 MET A O 1
ATOM 614 N N . VAL A 1 82 ? -4.930 1.388 -4.883 1.00 87.31 82 VAL A N 1
ATOM 615 C CA . VAL A 1 82 ? -4.582 2.729 -5.360 1.00 87.31 82 VAL A CA 1
ATOM 616 C C . VAL A 1 82 ? -3.697 2.590 -6.593 1.00 87.31 82 VAL A C 1
ATOM 618 O O . VAL A 1 82 ? -2.730 1.834 -6.590 1.00 87.31 82 VAL A O 1
ATOM 621 N N . ALA A 1 83 ? -4.035 3.294 -7.672 1.00 80.56 83 ALA A N 1
ATOM 622 C CA . ALA A 1 83 ? -3.258 3.234 -8.901 1.00 80.56 83 ALA A CA 1
ATOM 623 C C . ALA A 1 83 ? -2.118 4.255 -8.855 1.00 80.56 83 ALA A C 1
ATOM 625 O O . ALA A 1 83 ? -2.319 5.408 -8.483 1.00 80.56 83 ALA A O 1
ATOM 626 N N . LEU A 1 84 ? -0.925 3.855 -9.300 1.00 75.50 84 LEU A N 1
ATOM 627 C CA . LEU A 1 84 ? 0.224 4.763 -9.347 1.00 75.50 84 LEU A CA 1
ATOM 628 C C . LEU A 1 84 ? 0.008 5.936 -10.324 1.00 75.50 84 LEU A C 1
ATOM 630 O O . LEU A 1 84 ? 0.496 7.031 -10.080 1.00 75.50 84 LEU A O 1
ATOM 634 N N . ASN A 1 85 ? -0.791 5.736 -11.378 1.00 71.75 85 ASN A N 1
ATOM 635 C CA . ASN A 1 85 ? -1.149 6.774 -12.356 1.00 71.75 85 ASN A CA 1
ATOM 636 C C . ASN A 1 85 ? -1.942 7.941 -11.742 1.00 71.75 85 ASN A C 1
ATOM 638 O O . ASN A 1 85 ? -1.937 9.038 -12.280 1.00 71.75 85 ASN A O 1
ATOM 642 N N . ASP A 1 86 ? -2.604 7.733 -10.598 1.00 67.38 86 ASP A N 1
ATOM 643 C CA . ASP A 1 86 ? -3.277 8.832 -9.899 1.00 67.38 86 ASP A CA 1
ATOM 644 C C . ASP A 1 86 ? -2.266 9.817 -9.269 1.00 67.38 86 ASP A C 1
ATOM 646 O O . ASP A 1 86 ? -2.616 10.939 -8.906 1.00 67.38 86 ASP A O 1
ATOM 650 N N . VAL A 1 87 ? -1.005 9.396 -9.126 1.00 65.94 87 VAL A N 1
ATOM 651 C CA . VAL A 1 87 ? 0.079 10.164 -8.494 1.00 65.94 87 VAL A CA 1
ATOM 652 C C . VAL A 1 87 ? 1.121 10.617 -9.502 1.00 65.94 87 VAL A C 1
ATOM 654 O O . VAL A 1 87 ? 1.637 11.730 -9.396 1.00 65.94 87 VAL A O 1
ATOM 657 N N . VAL A 1 88 ? 1.382 9.792 -10.512 1.00 62.09 88 VAL A N 1
ATOM 658 C CA . VAL A 1 88 ? 2.164 10.175 -11.682 1.00 62.09 88 VAL A CA 1
ATOM 659 C C . VAL A 1 88 ? 1.287 11.086 -12.532 1.00 62.09 88 VAL A C 1
ATOM 661 O O . VAL A 1 88 ? 0.612 10.645 -13.459 1.00 62.09 88 VAL A O 1
ATOM 664 N N . ARG A 1 89 ? 1.273 12.384 -12.215 1.00 53.38 89 ARG A N 1
ATOM 665 C CA . ARG A 1 89 ? 0.863 13.372 -13.209 1.00 53.38 89 ARG A CA 1
ATOM 666 C C . ARG A 1 89 ? 1.852 13.258 -14.356 1.00 53.38 89 ARG A C 1
ATOM 668 O O . ARG A 1 89 ? 3.010 13.639 -14.221 1.00 53.38 89 ARG A O 1
ATOM 675 N N . PHE A 1 90 ? 1.389 12.709 -15.469 1.00 49.28 90 PHE A N 1
ATOM 676 C CA . PHE A 1 90 ? 1.986 13.012 -16.753 1.00 49.28 90 PHE A CA 1
ATOM 677 C C . PHE A 1 90 ? 1.836 14.525 -16.935 1.00 49.28 90 PHE A C 1
ATOM 679 O O . PHE A 1 90 ? 0.745 15.009 -17.224 1.00 49.28 90 PHE A O 1
ATOM 686 N N . ASP A 1 91 ? 2.896 15.272 -16.632 1.00 40.97 91 ASP A N 1
ATOM 687 C CA . ASP A 1 91 ? 3.069 16.620 -17.162 1.00 40.97 91 ASP A CA 1
ATOM 688 C C . ASP A 1 91 ? 3.159 16.436 -18.690 1.00 40.97 91 ASP A C 1
ATOM 690 O O . ASP A 1 91 ? 4.169 15.948 -19.202 1.00 40.97 91 ASP A O 1
ATOM 694 N N . GLU A 1 92 ? 2.041 16.683 -19.383 1.00 39.78 92 GLU A N 1
ATOM 695 C CA . GLU A 1 92 ? 2.015 16.967 -20.826 1.00 39.78 92 GLU A CA 1
ATOM 696 C C . GLU A 1 92 ? 2.589 18.360 -21.106 1.00 39.78 92 GLU A C 1
ATOM 698 O O . GLU A 1 92 ? 2.221 19.313 -20.377 1.00 39.78 92 GLU A O 1
#

Secondary structure (DSSP, 8-state):
-PEEE---PPEEETTEEEEEEEETTSS-EEEEEEETHHHHHTT---HHHHHHHHHHTHHHHHHHHHHHHHTT-S-TTSEEE--GGGT-----